Protein AF-A0A382YD69-F1 (afdb_monomer)

InterPro domains:
 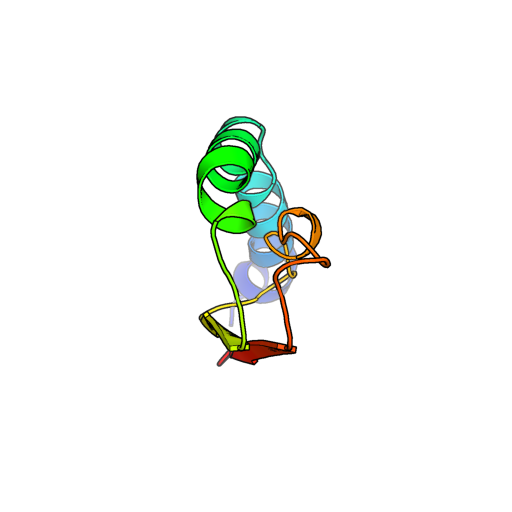 IPR029063 S-adenosyl-L-methionine-dependent methyltransferase superfamily [SSF53335] (20-65)

Radius of gyration: 13.7 Å; Cα contacts (8 Å, |Δi|>4): 65; chains: 1; bounding box: 24×25×40 Å

Foldseek 3Di:
DDPCVVPPVLVVVVVVCLDPVNVVVLLVPQCPDAEEEEAEQCRPVSSVVNHDPVRYPYYHYDHPD

Solvent-accessible surface area (backbone atoms only — not comparable to full-atom values): 3985 Å² total; per-residue (Å²): 131,54,72,54,65,75,66,48,45,58,61,49,50,54,53,62,64,63,31,71,73,49,49,59,52,40,66,71,54,41,46,72,51,56,41,75,41,77,40,79,65,34,79,93,45,82,61,62,86,38,48,36,73,91,45,44,77,44,78,44,74,43,64,95,124

pLDDT: mean 94.11, std 5.3, range [68.25, 98.12]

Organism: NCBI:txid408172

Structure (mmCIF, N/CA/C/O backbone):
data_AF-A0A382YD69-F1
#
_entry.id   AF-A0A382YD69-F1
#
loop_
_atom_site.group_PDB
_atom_site.id
_atom_site.type_symbol
_atom_site.label_atom_id
_atom_site.label_alt_id
_atom_site.label_comp_id
_atom_site.label_asym_id
_atom_site.label_entity_id
_atom_site.label_seq_id
_atom_site.pdbx_PDB_ins_code
_atom_site.Cartn_x
_atom_site.Cartn_y
_atom_site.Cartn_z
_atom_site.occupancy
_atom_site.B_iso_or_equiv
_atom_site.auth_seq_id
_atom_site.auth_comp_id
_atom_site.auth_asym_id
_atom_site.auth_atom_id
_atom_site.pdbx_PDB_model_num
ATOM 1 N N . MET A 1 1 ? 6.268 -10.453 -24.001 1.00 68.56 1 MET A N 1
ATOM 2 C CA . MET A 1 1 ? 6.561 -9.279 -23.151 1.00 68.56 1 MET A CA 1
ATOM 3 C C . MET A 1 1 ? 7.816 -8.632 -23.693 1.00 68.56 1 MET A C 1
ATOM 5 O O . MET A 1 1 ? 8.818 -9.329 -23.840 1.00 68.56 1 MET A O 1
ATOM 9 N N . ASN A 1 2 ? 7.747 -7.359 -24.070 1.00 91.06 2 ASN A N 1
ATOM 10 C CA . ASN A 1 2 ? 8.901 -6.645 -24.611 1.00 91.06 2 ASN A CA 1
ATOM 11 C C . ASN A 1 2 ? 9.910 -6.351 -23.488 1.00 91.06 2 ASN A C 1
ATOM 13 O O . ASN A 1 2 ? 9.560 -6.383 -22.307 1.00 91.06 2 ASN A O 1
ATOM 17 N N . LEU A 1 3 ? 11.168 -6.042 -23.835 1.00 91.88 3 LEU A N 1
ATOM 18 C CA . LEU A 1 3 ? 12.181 -5.660 -22.834 1.00 91.88 3 LEU A CA 1
ATOM 19 C C . LEU A 1 3 ? 11.705 -4.496 -21.947 1.00 91.88 3 LEU A C 1
ATOM 21 O O . LEU A 1 3 ? 11.977 -4.483 -20.750 1.00 91.88 3 LEU A O 1
ATOM 25 N N . TYR A 1 4 ? 10.969 -3.545 -22.525 1.00 90.88 4 TYR A N 1
ATOM 26 C CA . TYR A 1 4 ? 10.390 -2.418 -21.798 1.00 90.88 4 TYR A CA 1
ATOM 27 C C . TYR A 1 4 ? 9.446 -2.871 -20.676 1.00 90.88 4 TYR A C 1
ATOM 29 O O . TYR A 1 4 ? 9.648 -2.481 -19.525 1.00 90.88 4 TYR A O 1
ATOM 37 N N . ASP A 1 5 ? 8.480 -3.740 -20.993 1.00 89.94 5 ASP A N 1
ATOM 38 C CA . ASP A 1 5 ? 7.479 -4.238 -20.037 1.00 89.94 5 ASP A CA 1
ATOM 39 C C . ASP A 1 5 ? 8.135 -4.998 -18.884 1.00 89.94 5 ASP A C 1
ATOM 41 O O . ASP A 1 5 ? 7.674 -4.951 -17.749 1.00 89.94 5 ASP A O 1
ATOM 45 N N . LYS A 1 6 ? 9.231 -5.703 -19.185 1.00 88.50 6 LYS A N 1
ATOM 46 C CA . LYS A 1 6 ? 9.929 -6.545 -18.216 1.00 88.50 6 LYS A CA 1
ATOM 47 C C . LYS A 1 6 ? 10.849 -5.757 -17.283 1.00 88.50 6 LYS A C 1
ATOM 49 O O . LYS A 1 6 ? 10.969 -6.124 -16.120 1.00 88.50 6 LYS A O 1
ATOM 54 N N . TYR A 1 7 ? 11.524 -4.720 -17.782 1.00 90.81 7 TYR A N 1
ATOM 55 C CA . TYR A 1 7 ? 12.628 -4.085 -17.047 1.00 90.81 7 TYR A CA 1
ATOM 56 C C . TYR A 1 7 ? 12.401 -2.613 -16.697 1.00 90.81 7 TYR A C 1
ATOM 58 O O . TYR A 1 7 ? 12.902 -2.152 -15.673 1.00 90.81 7 TYR A O 1
ATOM 66 N N . ILE A 1 8 ? 1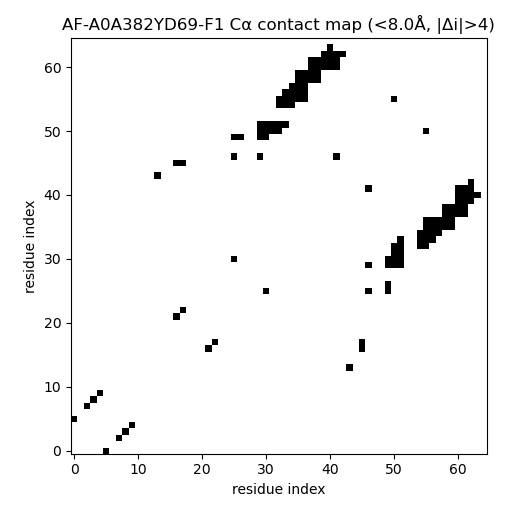1.671 -1.862 -17.523 1.00 93.12 8 ILE A N 1
ATOM 67 C CA . ILE A 1 8 ? 11.554 -0.403 -17.378 1.00 93.12 8 ILE A CA 1
ATOM 68 C C . ILE A 1 8 ? 10.206 -0.032 -16.766 1.00 93.12 8 ILE A C 1
ATOM 70 O O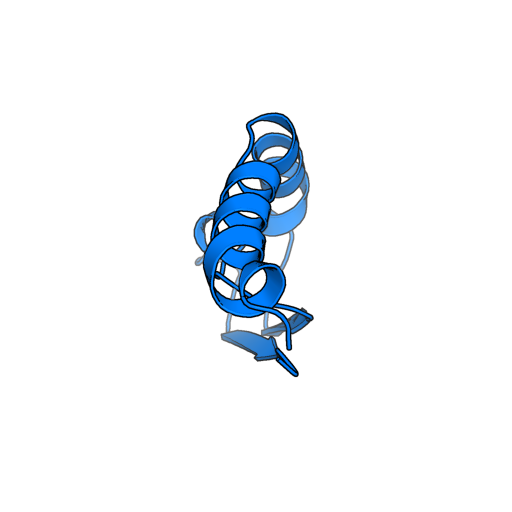 . ILE A 1 8 ? 10.151 0.714 -15.786 1.00 93.12 8 ILE A O 1
ATOM 74 N N . LEU A 1 9 ? 9.124 -0.575 -17.323 1.00 92.69 9 LEU A N 1
ATOM 75 C CA . LEU A 1 9 ? 7.762 -0.242 -16.926 1.00 92.69 9 LEU A CA 1
ATOM 76 C C . LEU A 1 9 ? 7.483 -0.470 -15.426 1.00 92.69 9 LEU A C 1
ATOM 78 O O . LEU A 1 9 ? 6.940 0.449 -14.812 1.00 92.69 9 LEU A O 1
ATOM 82 N N . PRO A 1 10 ? 7.879 -1.595 -14.787 1.00 91.25 10 PRO A N 1
ATOM 83 C CA . PRO A 1 10 ? 7.528 -1.848 -13.386 1.00 91.25 10 PRO A CA 1
ATOM 84 C C . PRO A 1 10 ? 8.151 -0.823 -12.433 1.00 91.25 10 PRO A C 1
ATOM 86 O O . PRO A 1 10 ? 7.471 -0.263 -11.574 1.00 91.25 10 PRO A O 1
ATOM 89 N N . SER A 1 11 ? 9.435 -0.516 -12.629 1.00 92.25 11 SER A N 1
ATOM 90 C CA . SER A 1 11 ? 10.168 0.466 -11.824 1.00 92.25 11 SER A CA 1
ATOM 91 C C . SER A 1 11 ? 9.606 1.875 -12.007 1.00 92.25 11 SER A C 1
ATOM 93 O O . SER A 1 11 ? 9.461 2.619 -11.036 1.00 92.25 11 SER A O 1
ATOM 95 N N . PHE A 1 12 ? 9.249 2.235 -13.244 1.00 94.88 12 PHE A N 1
ATOM 96 C CA 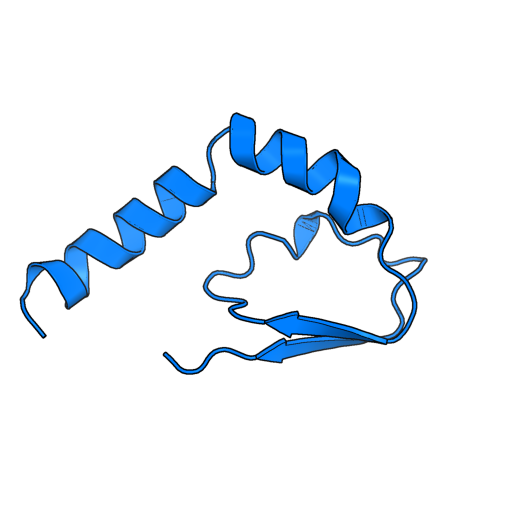. PHE A 1 12 ? 8.652 3.532 -13.545 1.00 94.88 12 PHE A CA 1
ATOM 97 C C . PHE A 1 12 ? 7.253 3.675 -12.935 1.00 94.88 12 PHE A C 1
ATOM 99 O O . PHE A 1 12 ? 6.971 4.683 -12.289 1.00 94.88 12 PHE A O 1
ATOM 106 N N . LEU A 1 13 ? 6.397 2.658 -13.072 1.00 92.50 13 LEU A N 1
ATOM 107 C CA . LEU A 1 13 ? 5.074 2.643 -12.447 1.00 92.50 13 LEU A CA 1
ATOM 108 C C . LEU A 1 13 ? 5.181 2.745 -10.928 1.00 92.50 13 LEU A C 1
ATOM 110 O O . LEU A 1 13 ? 4.493 3.567 -10.332 1.00 92.50 13 LEU A O 1
ATOM 114 N N . ASN A 1 14 ? 6.082 1.984 -10.305 1.00 93.06 14 ASN A N 1
ATOM 115 C CA . ASN A 1 14 ? 6.298 2.064 -8.864 1.00 93.06 14 ASN A CA 1
ATOM 116 C C . ASN A 1 14 ? 6.700 3.484 -8.425 1.00 93.06 14 ASN A C 1
ATOM 118 O O . ASN A 1 14 ? 6.167 4.006 -7.447 1.00 93.06 14 ASN A O 1
ATOM 122 N N . PHE A 1 15 ? 7.582 4.143 -9.183 1.00 94.44 15 PHE A N 1
ATOM 123 C CA . PHE A 1 15 ? 7.979 5.524 -8.917 1.00 94.44 15 PHE A CA 1
ATOM 124 C C . PHE A 1 15 ? 6.806 6.506 -9.041 1.00 94.44 15 PHE A C 1
ATOM 126 O O . PHE A 1 15 ? 6.555 7.285 -8.122 1.00 94.44 15 PHE A O 1
ATOM 133 N N . VAL A 1 16 ? 6.054 6.453 -10.146 1.00 94.31 16 VAL A N 1
ATOM 134 C CA . VAL A 1 16 ? 4.906 7.344 -10.388 1.00 94.31 16 VAL A CA 1
ATOM 135 C C . VAL A 1 16 ? 3.818 7.136 -9.330 1.00 94.31 16 VAL A C 1
ATOM 137 O O . VAL A 1 16 ? 3.319 8.103 -8.746 1.00 94.31 16 VAL A O 1
ATOM 140 N N . CYS A 1 17 ? 3.503 5.882 -9.011 1.00 93.88 17 CYS A N 1
ATOM 141 C CA . CYS A 1 17 ? 2.554 5.516 -7.965 1.00 93.88 17 CYS A CA 1
ATOM 142 C C . CYS A 1 17 ? 3.038 5.908 -6.560 1.00 93.88 17 CYS A C 1
ATOM 144 O O . CYS A 1 17 ? 2.209 6.030 -5.660 1.00 93.88 17 CYS A O 1
ATOM 146 N N . GLY A 1 18 ? 4.338 6.125 -6.353 1.00 92.56 18 GLY A N 1
ATOM 147 C CA . GLY A 1 18 ? 4.942 6.606 -5.106 1.00 92.56 18 GLY A CA 1
ATOM 148 C C . GLY A 1 18 ? 5.059 8.133 -4.997 1.00 92.56 18 GLY A C 1
ATOM 149 O O . GLY A 1 18 ? 5.642 8.635 -4.039 1.00 92.56 18 GLY A O 1
ATOM 150 N N . THR A 1 19 ? 4.539 8.899 -5.959 1.00 96.25 19 THR A N 1
ATOM 151 C CA . THR A 1 19 ? 4.640 10.368 -5.938 1.00 96.25 19 THR A CA 1
ATOM 152 C C . THR A 1 19 ? 3.809 11.010 -4.820 1.00 96.25 19 THR A C 1
ATOM 154 O O . THR A 1 19 ? 2.813 10.460 -4.347 1.00 96.25 19 THR A O 1
ATOM 157 N N . LYS A 1 20 ? 4.190 12.235 -4.422 1.00 96.00 20 LYS A N 1
ATOM 158 C CA . LYS A 1 20 ? 3.521 13.004 -3.354 1.00 96.00 20 LYS A CA 1
ATOM 159 C C . LYS A 1 20 ? 1.991 13.093 -3.498 1.00 96.00 20 LYS A C 1
ATOM 161 O O . LYS A 1 20 ? 1.318 12.896 -2.490 1.00 96.00 20 LYS A O 1
ATOM 166 N N . PRO A 1 21 ? 1.409 13.350 -4.689 1.00 95.75 21 PRO A N 1
ATOM 167 C CA . PRO A 1 21 ? -0.045 13.403 -4.826 1.00 95.75 21 PRO A CA 1
ATOM 168 C C . PRO A 1 21 ? -0.721 12.069 -4.497 1.00 95.75 21 PRO A C 1
ATOM 170 O O . PRO A 1 21 ? -1.776 12.069 -3.873 1.00 95.75 21 PRO A O 1
ATOM 173 N N . MET A 1 22 ? -0.109 10.942 -4.873 1.00 96.38 22 MET A N 1
ATOM 174 C CA . MET A 1 22 ? -0.635 9.606 -4.579 1.00 96.38 22 MET A CA 1
ATOM 175 C C . MET A 1 22 ? -0.544 9.282 -3.092 1.00 96.38 22 MET A C 1
ATOM 177 O O . MET A 1 22 ? -1.520 8.819 -2.510 1.00 96.38 22 MET A O 1
ATOM 181 N N . ILE A 1 23 ? 0.592 9.593 -2.464 1.00 96.75 23 ILE A N 1
ATOM 182 C CA . ILE A 1 23 ? 0.772 9.459 -1.012 1.00 96.75 23 ILE A CA 1
ATOM 183 C C . ILE A 1 23 ? -0.303 10.254 -0.259 1.00 96.75 23 ILE A C 1
ATOM 185 O O . ILE A 1 23 ? -0.991 9.696 0.588 1.00 96.75 23 ILE A O 1
ATOM 189 N N . TYR A 1 24 ? -0.526 11.516 -0.635 1.00 97.38 24 TYR A N 1
ATOM 190 C CA . TYR A 1 24 ? -1.515 12.374 0.020 1.00 97.38 24 TYR A CA 1
ATOM 191 C C . TYR A 1 24 ? -2.945 11.822 -0.059 1.00 97.38 24 TYR A C 1
ATOM 193 O O . TYR A 1 24 ? -3.718 11.966 0.886 1.00 97.38 24 TYR A O 1
ATOM 201 N N . GLN A 1 25 ? -3.324 11.180 -1.170 1.00 97.12 25 GLN A N 1
ATOM 202 C CA . GLN A 1 25 ? -4.632 10.524 -1.243 1.00 97.12 25 GLN A CA 1
ATOM 203 C C . GLN A 1 25 ? -4.687 9.277 -0.356 1.00 97.12 25 GLN A C 1
ATOM 205 O O . GLN A 1 25 ? -5.685 9.084 0.334 1.00 97.12 25 GLN A O 1
ATOM 210 N N . ARG A 1 26 ? -3.619 8.465 -0.314 1.00 96.56 26 ARG A N 1
ATOM 211 C CA . ARG A 1 26 ? -3.557 7.267 0.541 1.00 96.56 26 ARG A CA 1
ATOM 212 C C . ARG A 1 26 ? -3.720 7.605 2.016 1.00 96.56 26 ARG A C 1
ATOM 214 O O . ARG A 1 26 ? -4.528 6.971 2.684 1.00 96.56 26 ARG A O 1
ATOM 221 N N . GLU A 1 27 ? -3.032 8.638 2.495 1.00 97.25 27 GLU A N 1
ATOM 222 C CA . GLU A 1 27 ? -3.126 9.106 3.886 1.00 97.25 27 GLU A CA 1
ATOM 223 C C . GLU A 1 27 ? -4.554 9.475 4.300 1.00 97.25 27 GLU A C 1
ATOM 225 O O . GLU A 1 27 ? -4.910 9.343 5.468 1.00 97.25 27 GLU A O 1
ATOM 230 N N . LYS A 1 28 ? -5.394 9.915 3.357 1.00 97.56 28 LYS A N 1
ATOM 231 C CA . LYS A 1 28 ? -6.789 10.267 3.647 1.00 97.56 28 LYS A CA 1
ATOM 232 C C . LYS A 1 28 ? -7.702 9.062 3.778 1.00 97.56 28 LYS A C 1
ATOM 234 O O . LYS A 1 28 ? -8.641 9.113 4.565 1.00 97.56 28 LYS A O 1
ATOM 239 N N . ILE A 1 29 ? -7.483 8.034 2.958 1.00 96.56 29 ILE A N 1
ATOM 240 C CA . ILE A 1 29 ? -8.469 6.961 2.774 1.00 96.56 29 ILE A CA 1
ATOM 241 C C . ILE A 1 29 ? -8.037 5.634 3.394 1.00 96.56 29 ILE A C 1
ATOM 243 O O . ILE A 1 29 ? -8.865 4.949 3.980 1.00 96.56 29 ILE A O 1
ATOM 247 N N . VAL A 1 30 ? -6.757 5.266 3.300 1.00 97.12 30 VAL A N 1
ATOM 248 C CA . VAL A 1 30 ? -6.276 3.939 3.713 1.00 97.12 30 VAL A CA 1
ATOM 249 C C . VAL A 1 30 ? -6.378 3.730 5.233 1.00 97.12 30 VAL A C 1
ATOM 251 O O . VAL A 1 30 ? -6.818 2.652 5.636 1.00 97.12 30 VAL A O 1
ATOM 254 N N . PRO A 1 31 ? -6.106 4.732 6.101 1.00 97.56 31 PRO A N 1
ATOM 255 C CA . PRO A 1 31 ? -6.268 4.562 7.548 1.00 97.56 31 PRO A CA 1
ATOM 256 C C . PRO A 1 31 ? -7.713 4.334 8.018 1.00 97.56 31 PRO A C 1
ATOM 258 O O . PRO A 1 31 ? -7.913 3.999 9.186 1.00 97.56 31 PRO A O 1
ATOM 261 N N . LEU A 1 32 ? -8.708 4.566 7.152 1.00 97.31 32 LEU A N 1
ATOM 262 C CA . LEU A 1 32 ? -10.127 4.376 7.466 1.00 97.31 32 LEU A CA 1
ATOM 263 C C . LEU A 1 32 ? -10.568 2.912 7.343 1.00 97.31 32 LEU A C 1
ATOM 265 O O . LEU A 1 32 ? -11.662 2.578 7.787 1.00 97.31 32 LEU A O 1
ATOM 269 N N . ALA A 1 33 ? -9.748 2.051 6.738 1.00 97.31 33 ALA A N 1
ATOM 270 C CA . ALA A 1 33 ? -10.035 0.629 6.646 1.00 97.31 33 ALA A CA 1
ATOM 271 C C . ALA A 1 33 ? -9.898 -0.058 8.017 1.00 97.31 33 ALA A C 1
ATOM 273 O O . ALA A 1 33 ? -9.013 0.275 8.810 1.00 97.31 33 ALA A O 1
ATOM 274 N N . GLU A 1 34 ? -10.759 -1.040 8.281 1.00 97.69 34 GLU A N 1
ATOM 275 C CA . GLU A 1 34 ? -10.817 -1.764 9.552 1.00 97.69 34 GLU A CA 1
ATOM 276 C C . GLU A 1 34 ? -11.203 -3.239 9.360 1.00 97.69 34 GLU A C 1
ATOM 278 O O . GLU A 1 34 ? -11.771 -3.621 8.335 1.00 97.69 34 GLU A O 1
ATOM 283 N N . GLY A 1 35 ? -10.872 -4.074 10.347 1.00 98.12 35 GLY A N 1
ATOM 284 C CA . GLY A 1 35 ? -11.152 -5.508 10.344 1.00 98.12 35 GLY A CA 1
ATOM 285 C C . GLY A 1 35 ? -10.316 -6.277 9.320 1.00 98.12 35 GLY A C 1
ATOM 286 O O . GLY A 1 35 ? -9.093 -6.119 9.246 1.00 98.12 35 GLY A O 1
ATOM 287 N N . VAL A 1 36 ? -10.975 -7.146 8.551 1.00 98.06 36 VAL A N 1
ATOM 288 C CA . VAL A 1 36 ? -10.344 -7.957 7.5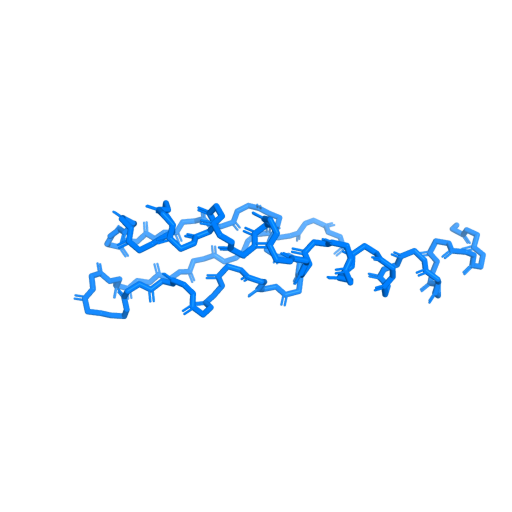02 1.00 98.06 36 VAL A CA 1
ATOM 289 C C . VAL A 1 36 ? -10.440 -7.230 6.162 1.00 98.06 36 VAL A C 1
ATOM 291 O O . VAL A 1 36 ? -11.525 -7.076 5.605 1.00 98.06 36 VAL A O 1
ATOM 294 N N . VAL A 1 37 ? -9.296 -6.817 5.622 1.00 97.44 37 VAL A N 1
ATOM 295 C CA . VAL A 1 37 ? -9.190 -6.034 4.385 1.00 97.44 37 VAL A CA 1
ATOM 296 C C . VAL A 1 37 ? -8.699 -6.904 3.233 1.00 97.44 37 VAL A C 1
ATOM 298 O O . VAL A 1 37 ? -7.769 -7.689 3.399 1.00 97.44 37 VAL A O 1
ATOM 301 N N . LEU A 1 38 ? -9.297 -6.742 2.050 1.00 97.06 38 LEU A N 1
ATOM 302 C CA . LEU A 1 38 ? -8.805 -7.300 0.790 1.00 97.06 38 LEU A CA 1
ATOM 303 C C . LEU A 1 38 ? -8.263 -6.170 -0.087 1.00 97.06 38 LEU A C 1
ATOM 305 O O . LEU A 1 38 ? -9.012 -5.296 -0.519 1.00 97.06 38 LEU A O 1
ATOM 309 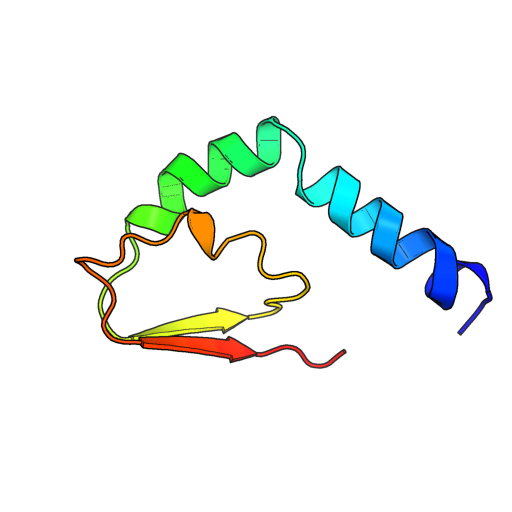N N . GLU A 1 39 ? -6.969 -6.212 -0.370 1.00 96.12 39 GLU A N 1
ATOM 310 C CA . GLU A 1 39 ? -6.290 -5.304 -1.278 1.00 96.12 39 GLU A CA 1
ATOM 311 C C . GLU A 1 39 ? -6.146 -5.947 -2.660 1.00 96.12 39 GLU A C 1
ATOM 313 O O . GLU A 1 39 ? -5.453 -6.949 -2.837 1.00 96.12 39 GLU A O 1
ATOM 318 N N . ILE A 1 40 ? -6.837 -5.370 -3.644 1.00 95.19 40 ILE A N 1
ATOM 319 C CA . ILE A 1 40 ? -6.856 -5.849 -5.028 1.00 95.19 40 ILE A CA 1
ATOM 320 C C . ILE A 1 40 ? -5.798 -5.090 -5.826 1.00 95.19 40 ILE A C 1
ATOM 322 O O . ILE A 1 40 ? -5.821 -3.862 -5.867 1.00 95.19 40 ILE A O 1
ATOM 326 N N . GLY A 1 41 ? -4.907 -5.822 -6.492 1.00 92.88 41 GLY A N 1
ATOM 327 C CA . GLY A 1 41 ? -3.754 -5.248 -7.180 1.00 92.88 41 GLY A CA 1
ATOM 328 C C . GLY A 1 41 ? -2.727 -4.708 -6.189 1.00 92.88 41 GLY A C 1
ATOM 329 O O . GLY A 1 41 ? -2.318 -3.553 -6.302 1.00 92.88 41 GLY A O 1
ATOM 330 N N . ILE A 1 42 ? -2.352 -5.520 -5.191 1.00 94.12 42 ILE A N 1
ATOM 331 C CA . ILE A 1 42 ? -1.420 -5.100 -4.133 1.00 94.12 42 ILE A CA 1
ATOM 332 C C . ILE A 1 42 ? -0.064 -4.656 -4.703 1.00 94.12 42 ILE A C 1
ATOM 334 O O . ILE A 1 42 ? 0.570 -3.769 -4.128 1.00 94.12 42 ILE A O 1
ATOM 338 N N . GLY A 1 43 ? 0.369 -5.209 -5.845 1.00 91.81 43 GLY A N 1
ATOM 339 C CA . GLY A 1 43 ? 1.602 -4.817 -6.521 1.00 91.81 43 GLY A CA 1
ATOM 340 C C . GLY A 1 43 ? 2.798 -4.737 -5.564 1.00 91.81 43 GLY A C 1
ATOM 341 O O . GLY A 1 43 ? 3.108 -5.681 -4.843 1.00 91.81 43 GLY A O 1
ATOM 342 N N . SER A 1 44 ? 3.463 -3.580 -5.522 1.00 91.44 44 SER A N 1
ATOM 343 C CA . SER A 1 44 ? 4.603 -3.303 -4.632 1.00 91.44 44 SER A CA 1
ATOM 344 C C . SER A 1 44 ? 4.226 -2.961 -3.179 1.00 91.44 44 SER A C 1
ATOM 346 O O . SER A 1 44 ? 5.097 -2.584 -2.396 1.00 91.44 44 SER A O 1
ATOM 348 N N . GLY A 1 45 ? 2.949 -3.067 -2.801 1.00 94.31 45 GLY A N 1
ATOM 349 C CA . GLY A 1 45 ? 2.478 -2.867 -1.430 1.00 94.31 45 GLY A CA 1
ATOM 350 C C . GLY A 1 45 ? 2.477 -1.408 -0.969 1.00 94.31 45 GLY A C 1
ATOM 351 O O . GLY A 1 45 ? 2.628 -1.138 0.220 1.00 94.31 45 GLY A O 1
ATOM 352 N N . LEU A 1 46 ? 2.315 -0.444 -1.8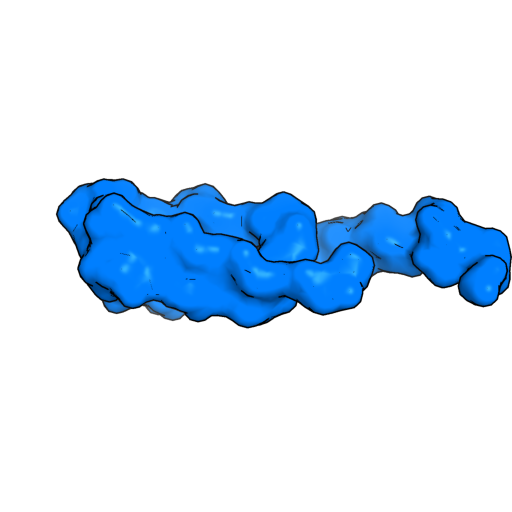83 1.00 95.31 46 LEU A N 1
ATOM 353 C CA . LEU A 1 46 ? 2.415 0.988 -1.560 1.00 95.31 46 LEU A CA 1
ATOM 354 C C . LEU A 1 46 ? 1.346 1.494 -0.582 1.00 95.31 46 LEU A C 1
ATOM 356 O O . LEU A 1 46 ? 1.544 2.553 0.006 1.00 95.31 46 LEU A O 1
ATOM 360 N N . ASN A 1 47 ? 0.229 0.785 -0.400 1.00 95.75 47 ASN A N 1
ATOM 361 C CA . ASN A 1 47 ? -0.786 1.162 0.587 1.00 95.75 47 ASN A CA 1
ATOM 362 C C . ASN A 1 47 ? -0.481 0.610 1.990 1.00 95.75 47 ASN A C 1
ATOM 364 O O . ASN A 1 47 ? -0.965 1.178 2.967 1.00 95.75 47 ASN A O 1
ATOM 368 N N . LEU A 1 48 ? 0.360 -0.429 2.110 1.00 95.25 48 LEU A N 1
ATOM 369 C CA . LEU A 1 48 ? 0.652 -1.114 3.377 1.00 95.25 48 LEU A CA 1
ATOM 370 C C . LEU A 1 48 ? 1.061 -0.167 4.520 1.00 95.25 48 LEU A C 1
ATOM 372 O O . LEU A 1 48 ? 0.518 -0.307 5.616 1.00 95.25 48 LEU A O 1
ATOM 376 N N . PRO A 1 49 ? 1.939 0.834 4.302 1.00 95.75 49 PRO A N 1
ATOM 377 C CA . PRO A 1 49 ? 2.348 1.751 5.368 1.00 95.75 49 PRO A CA 1
ATOM 378 C C . PRO A 1 49 ? 1.233 2.669 5.883 1.00 95.75 49 PRO A C 1
ATOM 380 O O . PRO A 1 49 ? 1.393 3.284 6.933 1.00 95.75 49 PRO A O 1
ATOM 383 N N . PHE A 1 50 ? 0.132 2.803 5.140 1.00 96.69 50 PHE A N 1
ATOM 384 C CA . PHE A 1 50 ? -0.958 3.724 5.459 1.00 96.69 50 PHE A CA 1
ATOM 385 C C . PHE A 1 50 ? -2.108 3.044 6.207 1.00 96.69 50 PHE A C 1
ATOM 387 O O . PHE A 1 50 ? -3.032 3.724 6.650 1.00 96.69 50 PHE A O 1
ATOM 394 N N . TYR A 1 51 ? -2.077 1.720 6.372 1.00 97.25 51 TYR A N 1
ATOM 395 C CA . TYR A 1 51 ? -3.064 1.033 7.194 1.00 97.25 51 TYR A CA 1
ATOM 396 C C . TYR A 1 51 ? -2.841 1.317 8.676 1.00 97.25 51 TYR A C 1
ATOM 398 O O . TYR A 1 51 ? -1.719 1.340 9.184 1.00 97.25 51 TYR A O 1
ATOM 406 N N . ASN A 1 52 ? -3.942 1.491 9.399 1.00 96.81 52 ASN A N 1
ATOM 407 C CA . ASN A 1 52 ? -3.891 1.634 10.840 1.00 96.81 52 ASN A CA 1
ATOM 408 C C . ASN A 1 52 ? -3.854 0.251 11.508 1.00 96.81 52 ASN A C 1
ATOM 410 O O . ASN A 1 52 ? -4.895 -0.372 11.695 1.00 96.81 52 ASN A O 1
ATOM 414 N N . ASN A 1 53 ? -2.671 -0.194 11.940 1.00 94.25 53 ASN A N 1
ATOM 415 C CA . ASN A 1 53 ? -2.474 -1.502 12.586 1.00 94.25 53 ASN A CA 1
ATOM 416 C C . ASN A 1 53 ? -3.381 -1.757 13.805 1.00 94.25 53 ASN A C 1
ATOM 418 O O . ASN A 1 53 ? -3.643 -2.907 14.128 1.00 94.25 53 ASN A O 1
ATOM 422 N N . SER A 1 54 ? -3.869 -0.711 14.483 1.00 96.81 54 SER A N 1
ATOM 423 C CA . SER A 1 54 ? -4.801 -0.869 15.614 1.00 96.81 54 SER A CA 1
ATOM 424 C C . SER A 1 54 ? -6.246 -1.169 15.203 1.00 96.81 54 SER A C 1
ATOM 426 O O . SER A 1 54 ? -7.032 -1.608 16.037 1.00 96.81 54 SER A O 1
ATOM 428 N N . ARG A 1 55 ? -6.608 -0.918 13.939 1.00 96.81 55 ARG A N 1
ATOM 429 C CA . ARG A 1 55 ? -7.955 -1.148 13.389 1.00 96.81 55 ARG A CA 1
ATOM 430 C C . ARG A 1 55 ? -8.027 -2.376 12.492 1.00 96.81 55 ARG A C 1
ATOM 432 O O . ARG A 1 55 ? -9.120 -2.810 12.150 1.00 96.81 55 ARG A O 1
ATOM 439 N N . ILE A 1 56 ? -6.880 -2.911 12.091 1.00 97.62 56 ILE A N 1
ATOM 440 C CA . ILE A 1 56 ? -6.776 -4.000 11.128 1.00 97.62 56 ILE A CA 1
ATOM 441 C C . ILE A 1 56 ? -6.579 -5.323 11.858 1.00 97.62 56 ILE A C 1
ATOM 443 O O . ILE A 1 56 ? -5.672 -5.473 12.669 1.00 97.62 56 ILE A O 1
ATOM 447 N N . GLU A 1 57 ? -7.413 -6.297 11.517 1.00 97.50 57 GLU A N 1
ATOM 448 C CA . GLU A 1 57 ? -7.286 -7.682 11.968 1.00 97.50 57 GLU A CA 1
ATOM 449 C C . GLU A 1 57 ? -6.401 -8.487 11.009 1.00 97.50 57 GLU A C 1
ATOM 451 O O . GLU A 1 57 ? -5.536 -9.254 11.430 1.00 97.50 57 GLU A O 1
ATOM 456 N N . LYS A 1 58 ? -6.605 -8.308 9.697 1.00 97.19 58 LYS A N 1
ATOM 457 C CA . LYS A 1 58 ? -5.862 -9.019 8.653 1.00 97.19 58 LYS A CA 1
ATOM 458 C C . LYS A 1 58 ? -5.951 -8.282 7.322 1.00 97.19 58 LYS A C 1
ATOM 460 O O . LYS A 1 58 ? -7.016 -7.787 6.972 1.00 97.19 58 LYS A O 1
ATOM 465 N N . VAL A 1 59 ? -4.868 -8.286 6.545 1.00 97.12 59 VAL A N 1
ATOM 466 C CA . VAL A 1 59 ? -4.869 -7.815 5.151 1.00 97.12 59 VAL A CA 1
ATOM 467 C C . VAL A 1 59 ? -4.578 -8.989 4.223 1.00 97.12 59 VAL A C 1
ATOM 469 O O . VAL A 1 59 ? -3.597 -9.709 4.407 1.00 97.12 59 VAL A O 1
ATOM 472 N N . TRP A 1 60 ? -5.435 -9.188 3.230 1.00 97.06 60 TRP A N 1
ATOM 473 C CA . TRP A 1 60 ? -5.223 -10.094 2.110 1.00 97.06 60 TRP A CA 1
ATOM 474 C C . TRP A 1 60 ? -4.786 -9.283 0.898 1.00 97.06 60 TRP A C 1
ATOM 476 O O . TRP A 1 60 ? -5.503 -8.380 0.486 1.00 97.06 60 TRP A O 1
ATOM 486 N N . GLY A 1 61 ? -3.638 -9.612 0.315 1.00 95.81 61 GLY A N 1
ATOM 487 C CA . GLY A 1 61 ? -3.217 -9.060 -0.970 1.00 95.81 61 GLY A CA 1
ATOM 488 C C . GLY A 1 61 ? -3.585 -10.011 -2.102 1.00 95.81 61 GLY A C 1
ATOM 489 O O . GLY A 1 61 ? -3.246 -11.192 -2.038 1.00 95.81 61 GLY A O 1
ATOM 490 N N . LEU A 1 62 ? -4.262 -9.506 -3.129 1.00 95.50 62 LEU A N 1
ATOM 491 C CA . LEU A 1 62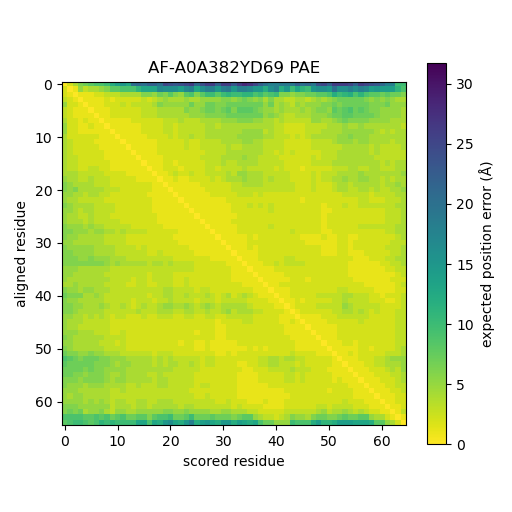 ? -4.551 -10.229 -4.363 1.00 95.50 62 LEU A CA 1
ATOM 492 C C . LEU A 1 62 ? -3.839 -9.532 -5.522 1.00 95.50 62 LEU A C 1
ATOM 494 O O . LEU A 1 62 ? -4.115 -8.367 -5.790 1.00 95.50 62 LEU A O 1
ATOM 498 N N . ASP A 1 63 ? -2.970 -10.244 -6.234 1.00 92.56 63 ASP A N 1
ATOM 499 C CA . ASP A 1 63 ? -2.336 -9.755 -7.458 1.00 92.56 63 ASP A CA 1
ATOM 500 C C . ASP A 1 63 ? -2.319 -10.873 -8.516 1.00 92.56 63 ASP A C 1
ATOM 502 O O . ASP A 1 63 ? -1.902 -11.986 -8.188 1.00 92.56 63 ASP A O 1
ATOM 506 N N . PRO A 1 64 ? -2.827 -10.635 -9.741 1.00 84.38 64 PRO A N 1
ATOM 507 C CA . PRO A 1 64 ? -2.844 -11.635 -10.808 1.00 84.38 64 PRO A CA 1
ATOM 508 C C . PRO A 1 64 ? -1.557 -11.658 -11.650 1.00 84.38 64 PRO A C 1
ATOM 510 O O . PRO A 1 64 ? -1.472 -12.483 -12.563 1.00 84.38 64 PRO A O 1
ATOM 513 N N . SER A 1 65 ? -0.633 -10.717 -11.417 1.00 68.25 65 SER A N 1
ATOM 514 C CA . SER A 1 65 ? 0.560 -10.496 -12.246 1.00 68.25 65 SER A CA 1
ATOM 515 C C . SER A 1 65 ? 1.645 -11.547 -12.035 1.00 68.25 65 SER A C 1
ATOM 517 O O . SER A 1 65 ? 1.749 -12.105 -10.920 1.00 68.25 65 SER A O 1
#

Nearest PDB structures (foldseek):
  3wst-assembly8_H  TM=4.458E-01  e=3.674E-01  Caenorhabditis elegans
  3asa-assembly1_A-2  TM=5.217E-01  e=4.047E+00  Chlamydia trachomatis
  7d8d-assembly1_A  TM=4.319E-01  e=2.338E+00  Saccharomyces cerevisiae
  3asb-assembly1_A-2  TM=5.272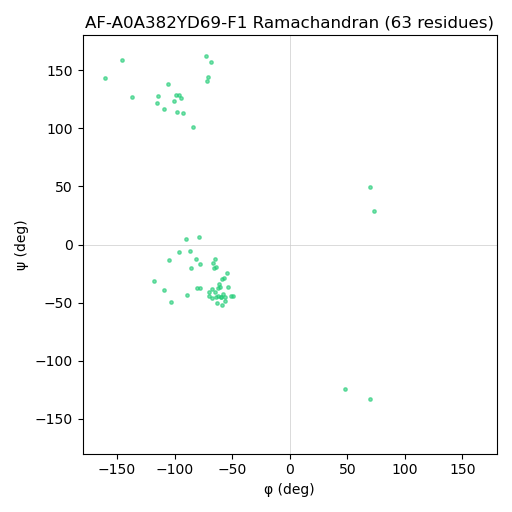E-01  e=6.106E+00  Chlamydia trachomatis
  5jr3-assembly1_A  TM=4.315E-01  e=4.641E+00  Streptomyces peucetius

Sequence (65 aa):
MNLYDKYILPSFLNFVCGTKPMIYQREKIVPLAEGVVLEIGIGSGLNLPFYNNSRIEKVWGLDPS

Mean predicted aligned error: 3.38 Å

Secondary structure (DSSP, 8-state):
--HHHHHTHHHHHHHHHTSHHHHHHHHHHGGG--EEEEEET-TT-TTGGGS-TTTEEEEEEE---